Protein AF-G9L201-F1 (afdb_monomer_lite)

InterPro domains:
  IPR008162 Inorganic pyrophosphatase [PF00719] (1-93)
  IPR008162 Inorganic pyrophosphatase [PTHR10286] (1-93)
  IPR036649 Inorganic pyrophosphatase superfamily [G3DSA:3.90.80.10] (1-94)
  IPR036649 Inorganic pyrophosphatase superfamily [SSF50324] (1-90)

Sequence (94 aa):
IPRTLCEDNDPLDVLIIMQEPVLPGCFLRAKAIGLMPMIDQGEKDDKIIAVCADDPEYRHYNDIKELPPHRLAEIRRFFEDYKKNENKEVAVND

Foldseek 3Di:
DPPAADPVRDHAAEDEDADDDDDPPDDADKAFADKKWKAKQNHTRIHTYIYGCPHPVTVPHRHPVVDDVVVVVVVQVCQQPVCVVVVIGMDIDD

Structure (mmCIF, N/CA/C/O backbone):
data_AF-G9L201-F1
#
_entry.id   AF-G9L201-F1
#
loop_
_atom_site.group_PDB
_atom_site.id
_atom_site.type_symbol
_atom_site.label_atom_id
_atom_site.label_alt_id
_atom_site.label_comp_id
_atom_site.label_asym_id
_atom_site.label_entity_id
_atom_site.label_seq_id
_atom_site.pdbx_PDB_ins_code
_atom_site.Cartn_x
_atom_site.Cartn_y
_atom_site.Cartn_z
_atom_site.occupancy
_atom_site.B_iso_or_equiv
_atom_site.auth_seq_id
_atom_site.auth_comp_id
_atom_site.auth_asym_id
_atom_site.auth_atom_id
_atom_site.pdbx_PDB_model_num
ATOM 1 N N . ILE A 1 1 ? -7.407 5.989 -5.489 1.00 95.88 1 ILE A N 1
ATOM 2 C CA . ILE A 1 1 ? -7.440 5.366 -6.847 1.00 95.88 1 ILE A CA 1
ATOM 3 C C . ILE A 1 1 ? -8.410 6.179 -7.703 1.00 95.88 1 ILE A C 1
ATOM 5 O O . ILE A 1 1 ? -9.443 6.575 -7.179 1.00 95.88 1 ILE A O 1
ATOM 9 N N . PRO A 1 2 ? -8.121 6.516 -8.973 1.00 96.69 2 PRO A N 1
ATOM 10 C CA . PRO A 1 2 ? -9.069 7.299 -9.762 1.00 96.69 2 PRO A CA 1
ATOM 11 C C . PRO A 1 2 ? -10.399 6.551 -9.917 1.00 96.69 2 PRO A C 1
ATOM 13 O O . PRO A 1 2 ? -10.406 5.361 -10.223 1.00 96.69 2 PRO A O 1
ATOM 16 N N . ARG A 1 3 ? -11.515 7.276 -9.767 1.00 97.44 3 ARG A N 1
ATOM 17 C CA . ARG A 1 3 ? -12.887 6.746 -9.896 1.00 97.44 3 ARG A CA 1
ATOM 18 C C . ARG A 1 3 ? -13.252 5.662 -8.864 1.00 97.44 3 ARG A C 1
ATOM 20 O O . ARG A 1 3 ? -14.041 4.775 -9.175 1.00 97.44 3 ARG A O 1
ATOM 27 N N . THR A 1 4 ? -12.709 5.746 -7.651 1.00 97.12 4 THR A N 1
ATOM 28 C CA . THR A 1 4 ? -13.194 5.009 -6.470 1.00 97.12 4 THR A CA 1
ATOM 29 C C . THR A 1 4 ? -13.779 5.983 -5.446 1.00 97.12 4 THR A C 1
ATOM 31 O O . THR A 1 4 ? -13.507 7.180 -5.525 1.00 97.12 4 THR A O 1
ATOM 34 N N . LEU A 1 5 ? -14.596 5.478 -4.520 1.00 94.94 5 LEU A N 1
ATOM 35 C CA . LEU A 1 5 ? -15.218 6.255 -3.447 1.00 94.94 5 LEU A CA 1
ATOM 36 C C . LEU A 1 5 ? -15.404 5.359 -2.214 1.00 94.94 5 LEU A C 1
ATOM 38 O O . LEU A 1 5 ? -15.911 4.244 -2.359 1.00 94.94 5 LEU A O 1
ATOM 42 N N . CYS A 1 6 ? -14.980 5.844 -1.052 1.00 91.69 6 CYS A N 1
ATOM 43 C CA . CYS A 1 6 ? -15.099 5.203 0.256 1.00 91.69 6 CYS A CA 1
ATOM 44 C C . CYS A 1 6 ? -16.172 5.898 1.117 1.00 91.69 6 CYS A C 1
ATOM 46 O O . CYS A 1 6 ? -16.763 6.901 0.712 1.00 91.69 6 CYS A O 1
ATOM 48 N N . GLU A 1 7 ? -16.468 5.332 2.290 1.00 87.19 7 GLU A N 1
ATOM 49 C CA . GLU A 1 7 ? -17.517 5.821 3.206 1.00 87.19 7 GLU A CA 1
ATOM 50 C C . GLU A 1 7 ? -17.181 7.187 3.834 1.00 87.19 7 GLU A C 1
ATOM 52 O O . GLU A 1 7 ? -18.084 7.952 4.170 1.00 87.19 7 GLU A O 1
ATOM 57 N N . ASP A 1 8 ? -15.895 7.527 3.907 1.00 86.50 8 ASP A N 1
ATOM 58 C CA . ASP A 1 8 ? -15.362 8.827 4.332 1.00 86.50 8 ASP A CA 1
ATOM 59 C C . ASP A 1 8 ? -15.498 9.935 3.264 1.00 86.50 8 ASP A C 1
ATOM 61 O O . ASP A 1 8 ? -15.210 11.100 3.536 1.00 86.50 8 ASP A O 1
ATOM 65 N N . ASN A 1 9 ? -16.042 9.604 2.086 1.00 91.62 9 ASN A N 1
ATOM 66 C CA . ASN A 1 9 ? -16.157 10.441 0.884 1.00 91.62 9 ASN A CA 1
ATOM 67 C C . ASN A 1 9 ? -14.845 10.709 0.135 1.00 91.62 9 ASN A C 1
ATOM 69 O O . ASN A 1 9 ? -14.851 11.502 -0.812 1.00 91.62 9 ASN A O 1
ATOM 73 N N . ASP A 1 10 ? -13.769 10.003 0.473 1.00 93.44 10 ASP A N 1
ATOM 74 C CA . ASP A 1 10 ? -12.501 10.075 -0.240 1.00 93.44 10 ASP A CA 1
ATOM 75 C C . ASP A 1 10 ? -12.308 8.864 -1.177 1.00 93.44 10 ASP A C 1
ATOM 77 O O . ASP A 1 10 ? -12.971 7.825 -1.063 1.00 93.44 10 ASP A O 1
ATOM 81 N N . PRO A 1 11 ? -11.445 8.965 -2.201 1.00 96.50 11 PRO A N 1
ATOM 82 C CA . PRO A 1 11 ? -11.073 7.811 -3.007 1.00 96.50 11 PRO A CA 1
ATOM 83 C C . PRO A 1 11 ? -10.204 6.834 -2.210 1.00 96.50 11 PRO A C 1
ATOM 85 O O . PRO A 1 11 ? -9.279 7.247 -1.530 1.00 96.50 11 PRO A O 1
ATOM 88 N N . LEU A 1 12 ? -10.390 5.532 -2.438 1.00 95.44 12 LEU A N 1
ATOM 89 C CA . LEU A 1 12 ? -9.570 4.478 -1.821 1.00 95.44 12 LEU A CA 1
ATOM 90 C C . LEU A 1 12 ? -8.047 4.721 -1.884 1.00 95.44 12 LEU A C 1
ATOM 92 O O . LEU A 1 12 ? -7.482 4.921 -2.974 1.00 95.44 12 LEU A O 1
ATOM 96 N N . ASP A 1 13 ? -7.410 4.600 -0.722 1.00 96.75 13 ASP A N 1
ATOM 97 C CA . ASP A 1 13 ? -5.977 4.770 -0.497 1.00 96.75 13 ASP A CA 1
ATOM 98 C C . ASP A 1 13 ? -5.141 3.555 -0.913 1.00 96.75 13 ASP A C 1
ATOM 100 O O . ASP A 1 13 ? -5.563 2.398 -0.821 1.00 96.75 13 ASP A O 1
ATOM 104 N N . VAL A 1 14 ? -3.908 3.822 -1.359 1.00 97.88 14 VAL A N 1
ATOM 105 C CA . VAL A 1 14 ? -2.951 2.790 -1.780 1.00 97.88 14 VAL A CA 1
ATOM 106 C C . VAL A 1 14 ? -1.539 3.156 -1.345 1.00 97.88 14 VAL A C 1
ATOM 108 O O . VAL A 1 14 ? -1.051 4.236 -1.672 1.00 97.88 14 VAL A O 1
ATOM 111 N N . LEU A 1 15 ? -0.849 2.213 -0.707 1.00 98.12 15 LEU A N 1
ATOM 112 C CA . LEU A 1 15 ? 0.599 2.241 -0.534 1.00 98.12 15 LEU A CA 1
ATOM 113 C C . LEU A 1 15 ? 1.258 1.420 -1.649 1.00 98.12 15 LEU A C 1
ATOM 115 O O . LEU A 1 15 ? 0.958 0.236 -1.814 1.00 98.12 15 LEU A O 1
ATOM 119 N N . ILE A 1 16 ? 2.155 2.042 -2.415 1.00 98.38 16 ILE A N 1
ATOM 120 C CA . ILE A 1 16 ? 2.807 1.420 -3.574 1.00 98.38 16 ILE A CA 1
ATOM 121 C C . ILE A 1 16 ? 4.276 1.150 -3.249 1.00 98.38 16 ILE A C 1
ATOM 123 O O . ILE A 1 16 ? 5.036 2.075 -2.981 1.00 98.38 16 ILE A O 1
ATOM 127 N N . ILE A 1 17 ? 4.675 -0.119 -3.313 1.00 98.38 17 ILE A N 1
ATOM 128 C CA . ILE A 1 17 ? 6.057 -0.565 -3.124 1.00 98.38 17 ILE A CA 1
ATOM 129 C C . ILE A 1 17 ? 6.752 -0.634 -4.491 1.00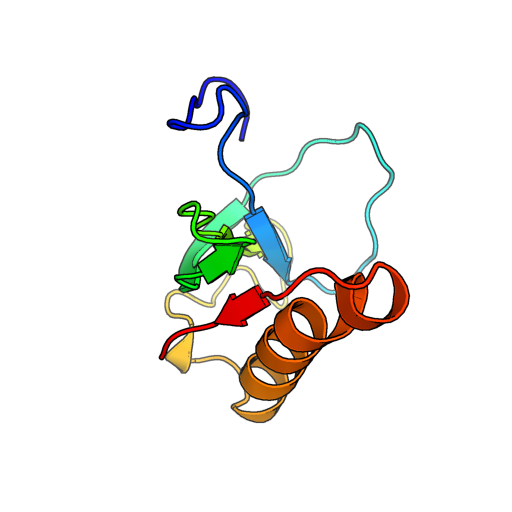 98.38 17 ILE A C 1
ATOM 131 O O . ILE A 1 17 ? 6.250 -1.270 -5.425 1.00 98.38 17 ILE A O 1
ATOM 135 N N . MET A 1 18 ? 7.897 0.042 -4.602 1.00 98.56 18 MET A N 1
ATOM 136 C CA . MET A 1 18 ? 8.730 0.134 -5.806 1.00 98.56 18 MET A CA 1
ATOM 137 C C . MET A 1 18 ? 10.155 0.597 -5.454 1.00 98.56 18 MET A C 1
ATOM 139 O O . MET A 1 18 ? 10.408 0.977 -4.312 1.00 98.56 18 MET A O 1
ATOM 143 N N . GLN A 1 19 ? 11.075 0.553 -6.419 1.00 98.56 19 GLN A N 1
ATOM 144 C CA . GLN A 1 19 ? 12.481 0.944 -6.249 1.00 98.56 19 GLN A CA 1
ATOM 145 C C . GLN A 1 19 ? 12.675 2.455 -6.081 1.00 98.56 19 GLN A C 1
ATOM 147 O O . GLN A 1 19 ? 13.483 2.888 -5.266 1.00 98.56 19 GLN A O 1
ATOM 152 N N . GLU A 1 20 ? 11.938 3.256 -6.851 1.00 98.50 20 GLU A N 1
ATOM 153 C CA . GLU A 1 20 ? 12.195 4.691 -6.997 1.00 98.50 20 GLU A CA 1
ATOM 154 C C . GLU A 1 20 ? 11.038 5.545 -6.457 1.00 98.50 20 GLU A C 1
ATOM 156 O O . GLU A 1 20 ? 9.870 5.165 -6.595 1.00 98.50 20 GLU A O 1
ATOM 161 N N . PRO A 1 21 ? 11.318 6.729 -5.885 1.00 98.31 21 PRO A N 1
ATOM 162 C CA . PRO A 1 21 ? 10.275 7.670 -5.506 1.00 98.31 21 PRO A CA 1
ATOM 163 C C . PRO A 1 21 ? 9.563 8.238 -6.743 1.00 98.31 21 PRO A C 1
ATOM 165 O O . PRO A 1 21 ? 10.154 8.425 -7.807 1.00 98.31 21 PRO A O 1
ATOM 168 N N . VAL A 1 22 ? 8.285 8.584 -6.583 1.00 98.31 22 VAL A N 1
ATOM 169 C CA . VAL A 1 22 ? 7.451 9.179 -7.639 1.00 98.31 22 VAL A CA 1
ATOM 170 C C . VAL A 1 22 ? 7.019 10.585 -7.234 1.00 98.31 22 VAL A C 1
ATOM 172 O O . VAL A 1 22 ? 6.740 10.852 -6.066 1.00 98.31 22 VAL A O 1
ATOM 175 N N . LEU A 1 23 ? 6.962 11.498 -8.205 1.00 98.50 23 LEU A N 1
ATOM 176 C CA . LEU A 1 23 ? 6.535 12.876 -7.972 1.00 98.50 23 LEU A CA 1
ATOM 177 C C . LEU A 1 23 ? 5.021 12.961 -7.685 1.00 98.50 23 LEU A C 1
ATOM 179 O O . LEU A 1 23 ? 4.231 12.295 -8.364 1.00 98.50 23 LEU A O 1
ATOM 183 N N . PRO A 1 24 ? 4.586 13.819 -6.741 1.00 98.50 24 PRO A N 1
ATOM 184 C CA . PRO A 1 24 ? 3.167 14.080 -6.513 1.00 98.50 24 PRO A CA 1
ATOM 185 C C . PRO A 1 24 ? 2.441 14.531 -7.791 1.00 98.50 24 PRO A C 1
ATOM 187 O O . PRO A 1 24 ? 2.957 15.343 -8.557 1.00 98.50 24 PRO A O 1
ATOM 190 N N . GLY A 1 25 ? 1.227 14.018 -8.015 1.00 97.38 25 GLY A N 1
ATOM 191 C CA . GLY A 1 25 ? 0.401 14.329 -9.191 1.00 97.38 25 GLY A CA 1
ATOM 192 C C . GLY A 1 25 ? 0.638 13.430 -10.413 1.00 97.38 25 GLY A C 1
ATOM 193 O O . GLY A 1 25 ? -0.172 13.446 -11.340 1.00 97.38 25 GLY A O 1
ATOM 194 N N . CYS A 1 26 ? 1.692 12.609 -10.420 1.00 98.50 26 CYS A N 1
ATOM 195 C CA . CYS A 1 26 ? 1.860 11.553 -11.417 1.00 98.50 26 CYS A CA 1
ATOM 196 C C . CYS A 1 26 ? 0.897 10.379 -11.164 1.00 98.50 26 CYS A C 1
ATOM 198 O O . CYS A 1 26 ? 0.446 10.152 -10.042 1.00 98.50 26 CYS A O 1
ATOM 200 N N . PHE A 1 27 ? 0.618 9.596 -12.209 1.00 98.38 27 PHE A N 1
ATOM 201 C CA . PHE A 1 27 ? -0.082 8.317 -12.088 1.00 98.38 27 PHE A CA 1
ATOM 202 C C . PHE A 1 27 ? 0.792 7.184 -12.626 1.00 98.38 27 PHE A C 1
ATOM 204 O O . PHE A 1 27 ? 1.638 7.393 -13.495 1.00 98.38 27 PHE A O 1
ATOM 211 N N . LEU A 1 28 ? 0.562 5.977 -12.116 1.00 98.50 28 LEU A N 1
ATOM 212 C CA . LEU A 1 28 ? 1.263 4.767 -12.528 1.00 98.50 28 LEU A CA 1
ATOM 213 C C . LEU A 1 28 ? 0.325 3.561 -12.451 1.00 98.50 28 LEU A C 1
ATOM 215 O O . LEU A 1 28 ? -0.740 3.627 -11.831 1.00 98.50 28 LEU A O 1
ATOM 219 N N . ARG A 1 29 ? 0.703 2.455 -13.092 1.00 98.69 29 ARG A N 1
ATOM 220 C CA . ARG A 1 29 ? -0.042 1.197 -12.991 1.00 98.69 29 ARG A CA 1
ATOM 221 C C . ARG A 1 29 ? 0.418 0.434 -11.760 1.00 98.69 29 ARG A C 1
ATOM 223 O O . ARG A 1 29 ? 1.610 0.198 -11.594 1.00 98.69 29 ARG A O 1
ATOM 230 N N . ALA A 1 30 ? -0.525 0.009 -10.932 1.00 98.62 30 ALA A N 1
ATOM 231 C CA . ALA A 1 30 ? -0.245 -0.757 -9.726 1.00 98.62 30 ALA A CA 1
ATOM 232 C C . ALA A 1 30 ? -1.047 -2.061 -9.712 1.00 98.62 30 ALA A C 1
ATOM 234 O O . ALA A 1 30 ? -2.145 -2.133 -10.267 1.00 98.62 30 ALA A O 1
ATOM 235 N N . LYS A 1 31 ? -0.491 -3.087 -9.069 1.00 98.56 31 LYS A N 1
ATOM 236 C CA . LYS A 1 31 ? -1.148 -4.369 -8.815 1.00 98.56 31 LYS A CA 1
ATOM 237 C C . LYS A 1 31 ? -1.342 -4.522 -7.312 1.00 98.56 31 LYS A C 1
ATOM 239 O O . LYS A 1 31 ? -0.364 -4.489 -6.570 1.00 98.56 31 LYS A O 1
ATOM 244 N N . ALA A 1 32 ? -2.592 -4.660 -6.878 1.00 98.50 32 ALA A N 1
ATOM 245 C CA . ALA A 1 32 ? -2.912 -4.922 -5.480 1.00 98.50 32 ALA A CA 1
ATOM 246 C C . ALA A 1 32 ? -2.404 -6.314 -5.082 1.00 98.50 32 ALA A C 1
ATOM 248 O O . ALA A 1 32 ? -2.603 -7.275 -5.826 1.00 98.50 32 ALA A O 1
ATOM 249 N N . ILE A 1 33 ? -1.750 -6.397 -3.925 1.00 98.31 33 ILE A N 1
ATOM 250 C CA . ILE A 1 33 ? -1.197 -7.641 -3.367 1.00 98.31 33 ILE A CA 1
ATOM 251 C C . ILE A 1 33 ? -1.682 -7.905 -1.937 1.00 98.31 33 ILE A C 1
ATOM 253 O O . ILE A 1 33 ? -1.474 -8.990 -1.406 1.00 98.31 33 ILE A O 1
ATOM 257 N N . GLY A 1 34 ? -2.342 -6.935 -1.303 1.00 97.31 34 GLY A N 1
ATOM 258 C CA . GLY A 1 34 ? -2.927 -7.103 0.019 1.00 97.31 34 GLY A CA 1
ATOM 259 C C . GLY A 1 34 ? -3.814 -5.934 0.426 1.00 97.31 34 GLY A C 1
ATOM 260 O O . GLY A 1 34 ? -3.881 -4.906 -0.252 1.00 97.31 34 GLY A O 1
ATOM 261 N N . LEU A 1 35 ? -4.477 -6.114 1.561 1.00 96.06 35 LEU A N 1
ATOM 262 C CA . LEU A 1 35 ? -5.256 -5.100 2.258 1.00 96.06 35 LEU A CA 1
ATOM 263 C C . LEU A 1 35 ? -4.672 -4.959 3.661 1.00 96.06 35 LEU A C 1
ATOM 265 O O . LEU A 1 35 ? -4.324 -5.963 4.277 1.00 96.06 35 LEU A O 1
ATOM 269 N N . MET A 1 36 ? -4.580 -3.733 4.153 1.00 94.25 36 MET A N 1
ATOM 270 C CA . MET A 1 36 ? -4.210 -3.433 5.526 1.00 94.25 36 MET A CA 1
ATOM 271 C C . MET A 1 36 ? -5.416 -2.780 6.209 1.00 94.25 36 MET A C 1
ATOM 273 O O . MET A 1 36 ? -5.678 -1.598 5.962 1.00 94.25 36 MET A O 1
ATOM 277 N N . PRO A 1 37 ? -6.179 -3.540 7.014 1.00 93.25 37 PRO A N 1
ATOM 278 C CA . PRO A 1 37 ? -7.333 -3.003 7.715 1.00 93.25 37 PRO A CA 1
ATOM 279 C C . PRO A 1 37 ? -6.879 -2.067 8.832 1.00 93.25 37 PRO A C 1
ATOM 281 O O . PRO A 1 37 ? -6.027 -2.426 9.652 1.00 93.25 37 PRO A O 1
ATOM 284 N N . MET A 1 38 ? -7.461 -0.875 8.868 1.00 92.88 38 MET A N 1
ATOM 285 C CA . MET A 1 38 ? -7.088 0.173 9.810 1.00 92.88 38 MET A CA 1
ATOM 286 C C . MET A 1 38 ? -8.332 0.886 10.335 1.00 92.88 38 MET A C 1
ATOM 288 O O . MET A 1 38 ? -9.336 1.036 9.639 1.00 92.88 38 MET A O 1
ATOM 292 N N . ILE A 1 39 ? -8.254 1.292 11.599 1.00 92.44 39 ILE A N 1
ATOM 293 C CA . ILE A 1 39 ? -9.248 2.117 12.275 1.00 92.44 39 ILE A CA 1
ATOM 294 C C . ILE A 1 39 ? -8.545 3.407 12.700 1.00 92.44 39 ILE A C 1
ATOM 296 O O . ILE A 1 39 ? -7.619 3.361 13.510 1.00 92.44 39 ILE A O 1
ATOM 300 N N . ASP A 1 40 ? -8.980 4.546 12.170 1.00 90.62 40 ASP A N 1
ATOM 301 C CA . ASP A 1 40 ? -8.495 5.881 12.532 1.00 90.62 40 ASP A CA 1
ATOM 302 C C . ASP A 1 40 ? -9.591 6.608 13.308 1.00 90.62 40 ASP A C 1
ATOM 304 O O . ASP A 1 40 ? -10.669 6.861 12.778 1.00 90.62 40 ASP A O 1
ATOM 308 N N . GLN A 1 41 ? -9.346 6.913 14.585 1.00 90.25 41 GLN A N 1
ATOM 309 C CA . GLN A 1 41 ? -10.313 7.610 15.449 1.00 90.25 41 GLN A CA 1
ATOM 310 C C . GLN A 1 41 ? -11.708 6.951 15.503 1.00 90.25 41 GLN A C 1
ATOM 312 O O . GLN A 1 41 ? -12.715 7.619 15.726 1.00 90.25 41 GLN A O 1
ATOM 317 N N . GLY A 1 42 ? -11.765 5.627 15.342 1.00 88.06 42 GLY A N 1
ATOM 318 C CA . GLY A 1 42 ? -13.011 4.853 15.346 1.00 88.06 42 GLY A CA 1
ATOM 319 C C . GLY A 1 42 ? -13.668 4.693 13.973 1.00 88.06 42 GLY A C 1
ATOM 320 O O . GLY A 1 42 ? -14.587 3.885 13.855 1.00 88.06 42 GLY A O 1
ATOM 321 N N . GLU A 1 43 ? -13.172 5.381 12.946 1.00 89.75 43 GLU A N 1
ATOM 322 C CA . GLU A 1 43 ? -13.636 5.256 11.566 1.00 89.75 43 GLU A CA 1
ATOM 323 C C . GLU A 1 43 ? -12.790 4.240 10.796 1.00 89.75 43 GLU A C 1
ATOM 325 O O . GLU A 1 43 ? -11.589 4.077 11.032 1.00 89.75 43 GLU A O 1
ATOM 330 N N . LYS A 1 44 ? -13.430 3.530 9.869 1.00 90.81 44 LYS A N 1
ATOM 331 C CA . LYS A 1 44 ? -12.774 2.518 9.044 1.00 90.81 44 LYS A CA 1
ATOM 332 C C . LYS A 1 44 ? -11.971 3.189 7.924 1.00 90.81 44 LYS A C 1
ATOM 334 O O . LYS A 1 44 ? -12.550 3.874 7.091 1.00 90.81 44 LYS A O 1
ATOM 339 N N . ASP A 1 45 ? -10.670 2.918 7.865 1.00 92.19 45 ASP A N 1
ATO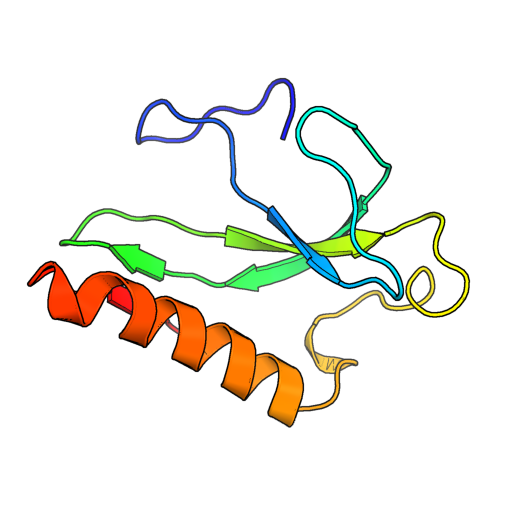M 340 C CA . ASP A 1 45 ? -9.730 3.522 6.909 1.00 92.19 45 ASP A CA 1
ATOM 341 C C . ASP A 1 45 ? -8.808 2.449 6.295 1.00 92.19 45 ASP A C 1
ATOM 343 O O . ASP A 1 45 ? -7.586 2.454 6.456 1.00 92.19 45 ASP A O 1
ATOM 347 N N . ASP A 1 46 ? -9.408 1.452 5.638 1.00 93.31 46 ASP A N 1
ATOM 348 C CA . ASP A 1 46 ? -8.662 0.357 5.012 1.00 93.31 46 ASP A CA 1
ATOM 349 C C . ASP A 1 46 ? -7.775 0.870 3.866 1.00 93.31 46 ASP A C 1
ATOM 351 O O . ASP A 1 46 ? -8.238 1.562 2.955 1.00 93.31 46 ASP A O 1
ATOM 355 N N . LYS A 1 47 ? -6.513 0.427 3.833 1.00 94.81 47 LYS A N 1
ATOM 356 C CA . LYS A 1 47 ? -5.556 0.811 2.783 1.00 94.81 47 LYS A CA 1
ATOM 357 C C . LYS A 1 47 ? -5.132 -0.385 1.947 1.00 94.81 47 LYS A C 1
ATOM 359 O O . LYS A 1 47 ? -4.847 -1.465 2.467 1.00 94.81 47 LYS A O 1
ATOM 364 N N . ILE A 1 48 ? -5.043 -0.200 0.633 1.00 97.50 48 ILE A N 1
ATOM 365 C CA . ILE A 1 48 ? -4.519 -1.227 -0.273 1.00 97.50 48 ILE A CA 1
ATOM 366 C C . ILE A 1 48 ? -2.992 -1.222 -0.221 1.00 97.50 48 ILE A C 1
ATOM 368 O O . ILE A 1 48 ? -2.363 -0.170 -0.323 1.00 97.50 48 ILE A O 1
ATOM 372 N N . ILE A 1 49 ? -2.388 -2.407 -0.155 1.00 98.06 49 ILE A N 1
ATOM 373 C CA . ILE A 1 49 ? -0.954 -2.593 -0.381 1.00 98.06 49 ILE A CA 1
ATOM 374 C C . ILE A 1 49 ? -0.765 -3.097 -1.811 1.00 98.06 49 ILE A C 1
ATOM 376 O O . ILE A 1 49 ? -1.347 -4.108 -2.216 1.00 98.06 49 ILE A O 1
ATOM 380 N N . ALA A 1 50 ? 0.033 -2.378 -2.594 1.00 98.62 50 ALA A N 1
ATOM 381 C CA . ALA A 1 50 ? 0.250 -2.656 -4.004 1.00 98.62 50 ALA A CA 1
ATOM 382 C C . ALA A 1 50 ? 1.730 -2.581 -4.387 1.00 98.62 50 ALA A C 1
ATOM 384 O O . ALA A 1 50 ? 2.558 -2.003 -3.686 1.00 98.62 50 ALA A O 1
ATOM 385 N N . VAL A 1 51 ? 2.047 -3.132 -5.554 1.00 98.69 51 VAL A N 1
ATOM 386 C CA . VAL A 1 51 ? 3.342 -2.971 -6.224 1.00 98.69 51 VAL A CA 1
ATOM 387 C C . VAL A 1 51 ? 3.170 -2.233 -7.541 1.00 98.69 51 VAL A C 1
ATOM 389 O O . VAL A 1 51 ? 2.128 -2.355 -8.192 1.00 98.69 51 VAL A O 1
ATOM 392 N N . CYS A 1 52 ? 4.190 -1.488 -7.966 1.00 98.69 52 CYS A N 1
ATOM 393 C CA . CYS A 1 52 ? 4.207 -0.915 -9.310 1.00 98.69 52 CYS A CA 1
ATOM 394 C C . CYS A 1 52 ? 4.248 -2.045 -10.357 1.00 98.69 52 CYS A C 1
ATOM 396 O O . CYS A 1 52 ? 5.128 -2.904 -10.336 1.00 98.69 52 CYS A O 1
ATOM 398 N N . ALA A 1 53 ? 3.290 -2.054 -11.287 1.00 98.62 53 ALA A N 1
ATOM 399 C CA . ALA A 1 53 ? 3.167 -3.092 -12.315 1.00 98.62 53 ALA A CA 1
ATOM 400 C C . ALA A 1 53 ? 4.257 -2.995 -13.400 1.00 98.62 53 ALA A C 1
ATOM 402 O O . ALA A 1 53 ? 4.454 -3.939 -14.167 1.00 98.62 53 ALA A O 1
ATOM 403 N N . ASP A 1 54 ? 4.944 -1.855 -13.459 1.00 98.56 54 ASP A N 1
ATOM 404 C CA . ASP A 1 54 ? 5.979 -1.528 -14.439 1.00 98.56 54 ASP A CA 1
ATOM 405 C C . ASP A 1 54 ? 7.403 -1.590 -13.865 1.00 98.56 54 ASP A C 1
ATOM 407 O O . ASP A 1 54 ? 8.372 -1.535 -14.621 1.00 98.56 54 ASP A O 1
ATOM 411 N N . ASP A 1 55 ? 7.545 -1.758 -12.549 1.00 98.62 55 ASP A N 1
ATOM 412 C CA . ASP A 1 55 ? 8.843 -1.885 -11.888 1.00 98.62 55 ASP A CA 1
ATOM 413 C C . ASP A 1 55 ? 9.385 -3.323 -12.039 1.00 98.62 55 ASP A C 1
ATOM 415 O O . ASP A 1 55 ? 8.724 -4.269 -11.600 1.00 98.62 55 ASP A O 1
ATOM 419 N N . PRO A 1 56 ? 10.567 -3.536 -12.647 1.00 98.44 56 PRO A N 1
ATOM 420 C CA . PRO A 1 56 ? 11.099 -4.876 -12.894 1.00 98.44 56 PRO A CA 1
ATOM 421 C C . PRO A 1 56 ? 11.420 -5.670 -11.620 1.00 98.44 56 PRO A C 1
ATOM 423 O O . PRO A 1 56 ? 11.361 -6.898 -11.671 1.00 98.44 56 PRO A O 1
ATOM 426 N N . GLU A 1 57 ? 11.724 -5.013 -10.498 1.00 98.50 57 GLU A N 1
ATOM 427 C CA . GLU A 1 57 ? 11.965 -5.689 -9.217 1.00 98.50 57 GLU A CA 1
ATOM 428 C C . GLU A 1 57 ? 10.645 -6.135 -8.574 1.00 98.50 57 GLU A C 1
ATOM 430 O O . GLU A 1 57 ? 10.553 -7.242 -8.043 1.00 98.50 57 GLU A O 1
ATOM 435 N N . TYR A 1 58 ? 9.596 -5.308 -8.670 1.00 98.50 58 TYR A N 1
ATOM 436 C CA . TYR A 1 58 ? 8.370 -5.490 -7.884 1.00 98.50 58 TYR A CA 1
ATOM 437 C C . TYR A 1 58 ? 7.163 -6.043 -8.650 1.00 98.50 58 TYR A C 1
ATOM 439 O O . TYR A 1 58 ? 6.262 -6.622 -8.042 1.00 98.50 58 TYR A O 1
ATOM 447 N N . ARG A 1 59 ? 7.120 -5.948 -9.982 1.00 98.19 59 ARG A N 1
ATOM 448 C CA . ARG A 1 59 ? 5.946 -6.365 -10.781 1.00 98.19 59 ARG A CA 1
ATOM 449 C C . ARG A 1 59 ? 5.560 -7.842 -10.628 1.00 98.19 59 ARG A C 1
ATOM 451 O O . ARG A 1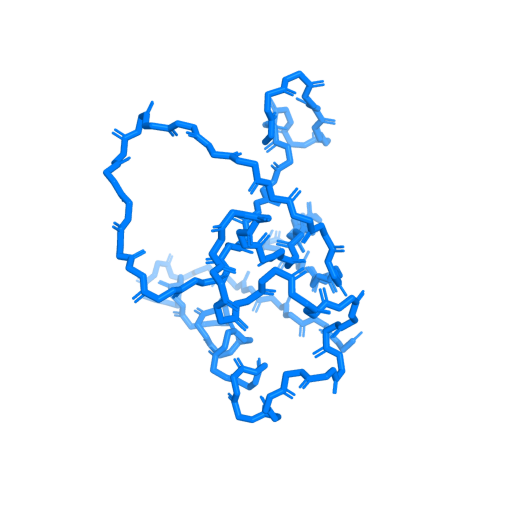 59 ? 4.453 -8.238 -11.005 1.00 98.19 59 ARG A O 1
ATOM 458 N N . HIS A 1 60 ? 6.471 -8.665 -10.111 1.00 98.44 60 HIS A N 1
ATOM 459 C CA . HIS A 1 60 ? 6.311 -10.109 -9.974 1.00 98.44 60 HIS A CA 1
ATOM 460 C C . HIS A 1 60 ? 5.596 -10.546 -8.685 1.00 98.44 60 HIS A C 1
ATOM 462 O O . HIS A 1 60 ? 5.009 -11.624 -8.699 1.00 98.44 60 HIS A O 1
ATOM 468 N N . TYR A 1 61 ? 5.558 -9.714 -7.636 1.00 98.50 61 TYR A N 1
ATOM 469 C CA . TYR A 1 61 ? 4.841 -10.011 -6.383 1.00 98.50 61 TYR A CA 1
ATOM 470 C C . TYR A 1 61 ? 3.330 -10.047 -6.610 1.00 98.50 61 TYR A C 1
ATOM 472 O O . TYR A 1 61 ? 2.801 -9.167 -7.283 1.00 98.50 61 TYR A O 1
ATOM 480 N N . ASN A 1 62 ? 2.632 -11.039 -6.073 1.00 98.19 62 ASN A N 1
ATOM 481 C CA . ASN A 1 62 ? 1.189 -11.259 -6.190 1.00 98.19 62 ASN A CA 1
ATOM 482 C C . ASN A 1 62 ? 0.475 -11.317 -4.833 1.00 98.19 62 ASN A C 1
ATOM 484 O O . ASN A 1 62 ? -0.740 -11.143 -4.808 1.00 98.19 62 ASN A O 1
ATOM 488 N N . ASP A 1 63 ? 1.198 -11.533 -3.733 1.00 97.94 63 ASP A N 1
ATOM 489 C CA . ASP A 1 63 ? 0.634 -11.588 -2.382 1.00 97.94 63 ASP A CA 1
ATOM 490 C C . ASP A 1 63 ? 1.540 -10.846 -1.389 1.00 97.94 63 ASP A C 1
ATOM 492 O O . ASP A 1 63 ? 2.767 -10.919 -1.451 1.00 97.94 63 ASP A O 1
ATOM 496 N N . ILE A 1 64 ? 0.939 -10.123 -0.447 1.00 96.12 64 ILE A N 1
ATOM 497 C CA . ILE A 1 64 ? 1.639 -9.387 0.611 1.00 96.12 64 ILE A CA 1
ATOM 498 C C . ILE A 1 64 ? 2.560 -10.285 1.455 1.00 96.12 64 ILE A C 1
ATOM 500 O O . ILE A 1 64 ? 3.584 -9.817 1.949 1.00 96.12 64 ILE A O 1
ATOM 504 N N . LYS A 1 65 ? 2.251 -11.584 1.567 1.00 95.94 65 LYS A N 1
ATOM 505 C CA . LYS A 1 65 ? 3.056 -12.590 2.282 1.00 95.94 65 LYS A CA 1
ATOM 506 C C . LYS A 1 65 ? 4.382 -12.916 1.600 1.00 95.94 65 LYS A C 1
ATOM 508 O O . LYS A 1 65 ? 5.250 -13.515 2.228 1.00 95.94 65 LYS A O 1
ATOM 513 N N . GLU A 1 66 ? 4.539 -12.561 0.328 1.00 97.81 66 GLU A N 1
ATOM 514 C CA . GLU A 1 66 ? 5.795 -12.740 -0.403 1.00 97.81 66 GLU A CA 1
ATOM 515 C C . GLU A 1 66 ? 6.827 -11.660 -0.039 1.00 97.81 66 GLU A C 1
ATOM 517 O O . GLU A 1 66 ? 8.017 -11.825 -0.311 1.00 97.81 66 GLU A O 1
ATOM 522 N N . LEU A 1 67 ? 6.397 -10.557 0.586 1.00 97.00 67 LEU A N 1
ATOM 523 C CA . LEU A 1 67 ? 7.299 -9.506 1.043 1.00 97.00 67 LEU A CA 1
ATOM 524 C C . LEU A 1 67 ? 8.106 -9.954 2.272 1.00 97.00 67 LEU A C 1
ATOM 526 O O . LEU A 1 67 ? 7.610 -10.715 3.107 1.00 97.00 67 LEU A O 1
ATOM 530 N N . PRO A 1 68 ? 9.330 -9.424 2.457 1.00 97.44 68 PRO A N 1
ATOM 531 C CA . PRO A 1 68 ? 10.085 -9.638 3.684 1.00 97.44 68 PRO A CA 1
ATOM 532 C C . PRO A 1 68 ? 9.257 -9.233 4.918 1.00 97.44 68 PRO A C 1
ATOM 534 O O . PRO A 1 68 ? 8.756 -8.106 4.950 1.00 97.44 68 PRO A O 1
ATOM 537 N N . PRO A 1 69 ? 9.159 -10.072 5.970 1.00 95.81 69 PRO A N 1
ATOM 538 C CA . PRO A 1 69 ? 8.297 -9.796 7.125 1.00 95.81 69 PRO A CA 1
ATOM 539 C C . PRO A 1 69 ? 8.569 -8.448 7.804 1.00 95.81 69 PRO A C 1
ATOM 541 O O . PRO A 1 69 ? 7.651 -7.785 8.280 1.00 95.81 69 PRO A O 1
ATOM 544 N N . HIS A 1 70 ? 9.830 -8.005 7.806 1.00 97.62 70 HIS A N 1
ATOM 545 C CA . HIS A 1 70 ? 10.206 -6.705 8.356 1.00 97.62 70 HIS A CA 1
ATOM 546 C C . HIS A 1 70 ? 9.535 -5.532 7.627 1.00 97.62 70 HIS A C 1
ATOM 548 O O . HIS A 1 70 ? 9.151 -4.566 8.275 1.00 97.62 70 HIS A O 1
ATOM 554 N N . ARG A 1 71 ? 9.323 -5.632 6.308 1.00 96.00 71 ARG A N 1
ATOM 555 C CA . ARG A 1 71 ? 8.655 -4.584 5.528 1.00 96.00 71 ARG A CA 1
ATOM 556 C C . ARG A 1 71 ? 7.203 -4.399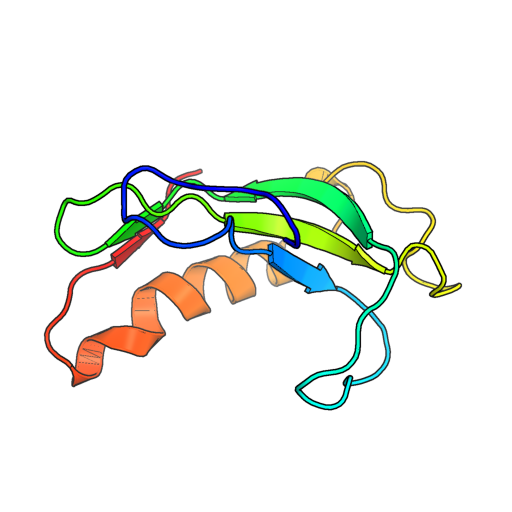 5.966 1.00 96.00 71 ARG A C 1
ATOM 558 O O . ARG A 1 71 ? 6.737 -3.273 6.074 1.00 96.00 71 ARG A O 1
ATOM 565 N N . LEU A 1 72 ? 6.509 -5.492 6.280 1.00 93.81 72 LEU A N 1
ATOM 566 C CA . LEU A 1 72 ? 5.146 -5.431 6.817 1.00 93.81 72 LEU A CA 1
ATOM 567 C C . LEU A 1 72 ? 5.123 -4.816 8.220 1.00 93.81 72 LEU A C 1
ATOM 569 O O . LEU A 1 72 ? 4.268 -3.983 8.513 1.00 93.81 72 LEU A O 1
ATOM 573 N N . ALA A 1 73 ? 6.090 -5.182 9.066 1.00 95.75 73 ALA A N 1
ATOM 574 C CA . ALA A 1 73 ? 6.222 -4.621 10.408 1.00 95.75 73 ALA A CA 1
ATOM 575 C C . ALA A 1 73 ? 6.509 -3.108 10.390 1.00 95.75 73 ALA A C 1
ATOM 577 O O . ALA A 1 73 ? 5.946 -2.368 11.195 1.00 95.75 73 ALA A O 1
ATOM 578 N N . GLU A 1 74 ? 7.352 -2.647 9.464 1.00 97.56 74 GLU A N 1
ATOM 579 C CA . GLU A 1 74 ? 7.657 -1.227 9.269 1.00 97.56 74 GLU A CA 1
ATOM 580 C C . GLU A 1 74 ? 6.420 -0.439 8.818 1.00 97.56 74 GLU A C 1
ATOM 582 O O . GLU A 1 74 ? 6.081 0.567 9.440 1.00 97.56 74 GLU A O 1
ATOM 587 N N . ILE A 1 75 ? 5.703 -0.923 7.795 1.00 96.19 75 ILE A N 1
ATOM 588 C CA . ILE A 1 75 ? 4.483 -0.275 7.285 1.00 96.19 75 ILE A CA 1
ATOM 589 C C . ILE A 1 75 ? 3.426 -0.169 8.386 1.00 96.19 75 ILE A C 1
ATOM 591 O O . ILE A 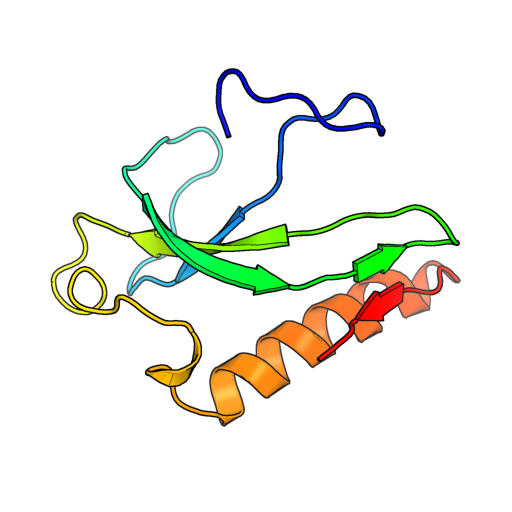1 75 ? 2.861 0.903 8.597 1.00 96.19 75 ILE A O 1
ATOM 595 N N . ARG A 1 76 ? 3.194 -1.254 9.133 1.00 94.94 76 ARG A N 1
ATOM 596 C CA . ARG A 1 76 ? 2.271 -1.248 10.274 1.00 94.94 76 ARG A CA 1
ATOM 597 C C . ARG A 1 76 ? 2.657 -0.178 1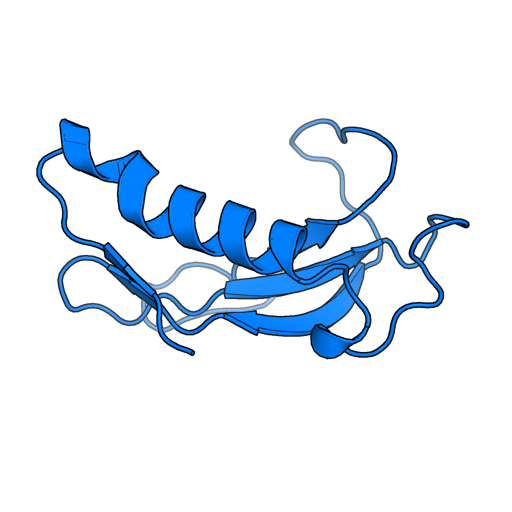1.292 1.00 94.94 76 ARG A C 1
ATOM 599 O O . ARG A 1 76 ? 1.831 0.656 11.652 1.00 94.94 76 ARG A O 1
ATOM 606 N N . ARG A 1 77 ? 3.918 -0.184 11.734 1.00 97.06 77 ARG A N 1
ATOM 607 C CA . ARG A 1 77 ? 4.419 0.756 12.745 1.00 97.06 77 ARG A CA 1
ATOM 608 C C . ARG A 1 77 ? 4.301 2.207 12.278 1.00 97.06 77 ARG A C 1
ATOM 610 O O . ARG A 1 77 ? 3.965 3.063 13.087 1.00 97.06 77 ARG A O 1
ATOM 617 N N . PHE A 1 78 ? 4.527 2.479 10.992 1.00 97.50 78 PHE A N 1
ATOM 618 C CA . PHE A 1 78 ? 4.339 3.811 10.421 1.00 97.50 78 PHE A CA 1
ATOM 619 C C . PHE A 1 78 ? 2.910 4.327 10.642 1.00 97.50 78 PHE A C 1
ATOM 621 O O . PHE A 1 78 ? 2.741 5.417 11.188 1.00 97.50 78 PHE A O 1
ATOM 628 N N . PHE A 1 79 ? 1.886 3.542 10.289 1.00 95.94 79 PHE A N 1
ATOM 629 C CA . PHE A 1 79 ? 0.490 3.962 10.458 1.00 95.94 79 PHE A CA 1
ATOM 630 C C . PHE A 1 79 ? 0.050 4.019 11.926 1.00 95.94 79 PHE A C 1
ATOM 632 O O . PHE A 1 79 ? -0.711 4.908 12.290 1.00 95.94 79 PHE A O 1
ATOM 639 N N . GLU A 1 80 ? 0.573 3.150 12.793 1.00 95.31 80 GLU A N 1
ATOM 640 C CA . GLU A 1 80 ? 0.318 3.239 14.239 1.00 95.31 80 GLU A CA 1
ATOM 641 C C . GLU A 1 80 ? 0.899 4.520 14.867 1.00 95.31 80 GLU A C 1
ATOM 643 O O . GLU A 1 80 ? 0.352 5.042 15.840 1.00 95.31 80 GLU A O 1
ATOM 648 N N . ASP A 1 81 ? 2.019 5.030 14.344 1.00 97.00 81 ASP A N 1
ATOM 649 C CA . ASP A 1 81 ? 2.793 6.076 15.015 1.00 97.00 81 ASP A CA 1
ATOM 650 C C . ASP A 1 81 ? 2.624 7.479 14.413 1.00 97.00 81 ASP A C 1
ATOM 652 O O . ASP A 1 81 ? 2.716 8.461 15.155 1.00 97.00 81 ASP A O 1
ATOM 656 N N . TYR A 1 82 ? 2.375 7.613 13.103 1.00 96.38 82 TYR A N 1
ATOM 657 C CA . TYR A 1 82 ? 2.498 8.904 12.399 1.00 96.38 82 TYR A CA 1
ATOM 658 C C . TYR A 1 82 ? 1.593 10.021 12.943 1.00 96.38 82 TYR A C 1
ATOM 660 O O . TYR A 1 82 ? 1.963 11.191 12.878 1.00 96.38 82 TYR A O 1
ATOM 668 N N . LYS A 1 83 ? 0.445 9.664 13.528 1.00 95.75 83 LYS A N 1
ATOM 669 C CA . LYS A 1 83 ? -0.535 10.598 14.101 1.00 95.75 83 LYS A CA 1
ATOM 670 C C . LYS A 1 83 ? -0.474 10.727 15.628 1.00 95.75 83 LYS A C 1
ATOM 672 O O . LYS A 1 83 ? -1.232 11.508 16.205 1.00 95.75 83 LYS A O 1
ATOM 677 N N . LYS A 1 84 ? 0.450 10.038 16.313 1.00 95.50 84 LYS A N 1
ATOM 678 C CA . LYS A 1 84 ? 0.530 10.068 17.789 1.00 95.50 84 LYS A CA 1
ATOM 679 C C . LYS A 1 84 ? 0.753 11.471 18.349 1.00 95.50 84 LYS A C 1
ATOM 681 O O . LYS A 1 84 ? 0.100 11.855 19.313 1.00 95.50 84 LYS A O 1
ATOM 686 N N . ASN A 1 85 ? 1.611 12.270 17.713 1.00 96.19 85 ASN A N 1
ATOM 687 C CA . ASN A 1 85 ? 1.859 13.657 18.131 1.00 96.19 85 ASN A CA 1
ATOM 688 C C . ASN A 1 85 ? 0.697 14.615 17.807 1.00 96.19 85 ASN A C 1
ATOM 690 O O . ASN A 1 85 ? 0.692 15.748 18.282 1.00 96.19 85 ASN A O 1
ATOM 694 N N . GLU A 1 86 ? -0.298 14.169 17.037 1.00 95.88 86 GLU A N 1
ATOM 695 C CA . GLU A 1 86 ? -1.564 14.878 16.829 1.00 95.88 86 GLU A CA 1
ATOM 696 C C . GLU A 1 86 ? -2.630 14.485 17.868 1.00 95.88 86 GLU A C 1
ATOM 698 O O . GLU A 1 86 ? -3.744 15.001 17.819 1.00 95.88 86 GLU A O 1
ATOM 703 N N . ASN A 1 87 ? -2.299 13.599 18.819 1.00 93.88 87 ASN A N 1
ATOM 704 C CA . ASN A 1 87 ? -3.224 13.004 19.791 1.00 93.88 87 ASN A CA 1
ATOM 705 C C . ASN A 1 87 ? -4.389 12.241 19.135 1.00 93.88 87 ASN A C 1
ATOM 707 O O . ASN A 1 87 ? -5.502 12.238 19.659 1.00 93.88 87 ASN A O 1
ATOM 711 N N . LYS A 1 88 ? -4.136 11.602 17.988 1.00 93.50 88 LYS A N 1
ATOM 712 C CA . LYS A 1 88 ? -5.101 10.740 17.297 1.00 93.50 88 LYS A CA 1
ATOM 713 C C . LYS A 1 88 ? -4.650 9.288 17.396 1.00 93.50 88 LYS A C 1
ATOM 715 O O . LYS A 1 88 ? -3.467 8.988 17.231 1.00 93.50 88 LYS A O 1
ATOM 720 N N . GLU A 1 89 ? -5.599 8.405 17.678 1.00 93.44 89 GLU A N 1
ATOM 721 C CA . GLU A 1 89 ? -5.363 6.968 17.779 1.00 93.44 89 GLU A CA 1
ATOM 722 C C . GLU A 1 89 ? -5.615 6.287 16.434 1.00 93.44 89 GLU A C 1
ATOM 724 O O . GLU A 1 89 ? -6.638 6.524 15.788 1.00 93.44 89 GLU A O 1
ATOM 729 N N . VAL A 1 90 ? -4.674 5.430 16.044 1.00 95.19 90 VAL A N 1
ATOM 730 C CA . VAL A 1 90 ? -4.751 4.591 14.852 1.00 95.19 90 VAL A CA 1
ATOM 731 C C . VAL A 1 90 ? -4.471 3.149 15.259 1.00 95.19 90 VAL A C 1
ATOM 733 O O . VAL A 1 90 ? -3.403 2.854 15.798 1.00 95.19 90 VAL A O 1
ATOM 736 N N . ALA A 1 91 ? -5.415 2.252 14.983 1.00 93.88 91 ALA A N 1
ATOM 737 C CA . ALA A 1 91 ? -5.260 0.816 15.176 1.00 93.88 91 ALA A CA 1
ATOM 738 C C . ALA A 1 91 ? -5.110 0.119 13.820 1.00 93.88 91 ALA A C 1
ATOM 740 O O . ALA A 1 91 ? -5.943 0.291 12.932 1.00 93.88 91 ALA A O 1
ATOM 741 N N . VAL A 1 92 ? -4.058 -0.687 13.669 1.00 92.44 92 VAL A N 1
ATOM 742 C CA . VAL A 1 92 ? -3.787 -1.469 12.455 1.00 92.44 92 VAL A CA 1
ATOM 743 C C . VAL A 1 92 ? -3.939 -2.952 12.784 1.00 92.44 92 VAL A C 1
ATOM 745 O O . VAL A 1 92 ? -3.278 -3.456 13.694 1.00 92.44 92 VAL A O 1
ATOM 748 N N . ASN A 1 93 ? -4.807 -3.652 12.055 1.00 85.94 93 ASN A N 1
ATOM 749 C CA . ASN A 1 93 ? -5.109 -5.065 12.301 1.00 85.94 93 ASN A CA 1
ATOM 750 C C . ASN A 1 93 ? -4.169 -6.008 11.523 1.00 85.94 93 ASN A C 1
ATOM 752 O O . ASN A 1 93 ? -3.396 -5.582 10.661 1.00 85.94 93 ASN A O 1
ATOM 756 N N . ASP A 1 94 ? -4.179 -7.291 11.896 1.00 68.69 94 ASP A N 1
ATOM 757 C CA . ASP A 1 94 ? -3.486 -8.389 11.191 1.00 68.69 94 ASP A CA 1
ATOM 758 C C . ASP A 1 94 ? -4.218 -8.859 9.928 1.00 68.69 94 ASP A C 1
ATOM 760 O O . ASP A 1 94 ? -5.471 -8.885 9.936 1.00 68.69 94 ASP A O 1
#

Radius of gyration: 13.94 Å; chains: 1; bounding box: 30×28×34 Å

Secondary structure (DSSP, 8-state):
-TT---TTSSPPPEEEE-SS---TT----EEEEEEE-EEETTEE--EEEEEETT-TTTTT--SGGGS-HHHHHHHHHHHHHTTGGGT--EEE--

pLDDT: mean 95.64, std 4.08, range [68.69, 98.69]

Organism: Mustela putorius furo (NCBI:txid9669)